Protein AF-A0A8C0C0E7-F1 (afdb_monomer_lite)

pLDDT: mean 81.56, std 6.63, range [51.75, 92.12]

Radius of gyration: 29.11 Å; chains: 1; bounding box: 61×16×89 Å

Organism: NCBI:txid224669

Sequence (116 aa):
LGDTGKELGYTGRELDYTGRELDYTGR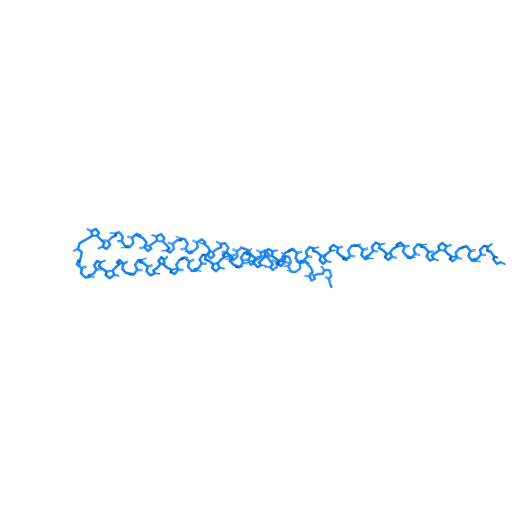KLDYTGRELGYTGRELELGDTGRELGDTGRELGDTGRELGDTGRELGDTGRELGDTGRERGGNRVILGRNWVILGGNWVILGENWERSG

Structure (mmCIF, N/CA/C/O backbone):
data_AF-A0A8C0C0E7-F1
#
_entry.id   AF-A0A8C0C0E7-F1
#
loop_
_atom_site.group_PDB
_atom_site.id
_atom_site.type_symbol
_atom_site.label_atom_id
_atom_site.label_alt_id
_atom_site.label_comp_id
_atom_site.label_asym_id
_atom_site.label_entity_id
_atom_site.label_seq_id
_atom_site.pdbx_PDB_ins_code
_atom_site.Cartn_x
_atom_site.Cartn_y
_atom_site.Cartn_z
_atom_site.occupancy
_atom_site.B_iso_or_equiv
_atom_site.auth_seq_id
_atom_site.auth_comp_id
_atom_site.auth_asym_id
_atom_site.auth_atom_id
_atom_site.pdbx_PDB_model_num
ATOM 1 N N . LEU A 1 1 ? 17.653 8.340 -18.092 1.00 51.75 1 LEU A N 1
ATOM 2 C CA . LEU A 1 1 ? 16.558 7.374 -18.384 1.00 51.75 1 LEU A CA 1
ATOM 3 C C . LEU A 1 1 ? 16.808 5.969 -17.820 1.00 51.75 1 LEU A C 1
ATOM 5 O O . LEU A 1 1 ? 15.850 5.351 -17.381 1.00 51.75 1 LEU A O 1
ATOM 9 N N . GLY A 1 2 ? 18.045 5.439 -17.805 1.00 58.31 2 GLY A N 1
ATOM 10 C CA . GLY A 1 2 ? 18.345 4.176 -17.099 1.00 58.31 2 GLY A CA 1
ATOM 11 C C . GLY A 1 2 ? 18.176 4.276 -15.577 1.00 58.31 2 GLY A C 1
ATOM 12 O O . GLY A 1 2 ? 17.763 3.309 -14.942 1.00 58.31 2 GLY A O 1
ATOM 13 N N . ASP A 1 3 ? 18.423 5.462 -15.027 1.00 67.50 3 ASP A N 1
ATOM 14 C CA . ASP A 1 3 ? 18.216 5.759 -13.608 1.00 67.50 3 ASP A CA 1
ATOM 15 C C . ASP A 1 3 ? 16.728 5.791 -13.265 1.00 67.50 3 ASP A C 1
ATOM 17 O O . ASP A 1 3 ? 16.321 5.168 -12.298 1.00 67.50 3 ASP A O 1
ATOM 21 N N . THR A 1 4 ? 15.900 6.346 -14.154 1.00 69.44 4 THR A N 1
ATOM 22 C CA . THR A 1 4 ? 14.444 6.451 -13.985 1.00 69.44 4 THR A CA 1
ATOM 23 C C . THR A 1 4 ? 13.764 5.088 -13.803 1.00 69.44 4 THR A C 1
ATOM 25 O O . THR A 1 4 ? 12.868 4.952 -12.982 1.00 69.44 4 THR A O 1
ATOM 28 N N . GLY A 1 5 ? 14.184 4.047 -14.534 1.00 73.12 5 GLY A N 1
ATOM 29 C CA . GLY A 1 5 ? 13.615 2.699 -14.369 1.00 73.12 5 GLY A CA 1
ATOM 30 C C . GLY A 1 5 ? 14.022 2.023 -13.054 1.00 73.12 5 GLY A C 1
ATOM 31 O O . GLY A 1 5 ? 13.227 1.302 -12.455 1.00 73.12 5 GLY A O 1
ATOM 32 N N . LYS A 1 6 ? 15.250 2.276 -12.581 1.00 77.62 6 LYS A N 1
ATOM 33 C CA . LYS A 1 6 ? 15.707 1.800 -11.268 1.00 77.62 6 LYS A CA 1
ATOM 34 C C . LYS A 1 6 ? 15.001 2.545 -10.144 1.00 77.62 6 LYS A C 1
ATOM 36 O O . LYS A 1 6 ? 14.551 1.907 -9.204 1.00 77.62 6 LYS A O 1
ATOM 41 N N . GLU A 1 7 ? 14.895 3.860 -10.273 1.00 81.06 7 GLU A N 1
ATOM 42 C CA . GLU A 1 7 ? 14.228 4.767 -9.342 1.00 81.06 7 GLU A CA 1
ATOM 43 C C . GLU A 1 7 ? 12.761 4.372 -9.150 1.00 81.06 7 GLU A C 1
ATOM 45 O O . GLU A 1 7 ? 12.367 4.096 -8.024 1.00 81.06 7 GLU A O 1
ATOM 50 N N . LEU A 1 8 ? 12.010 4.148 -10.236 1.00 80.81 8 LEU A N 1
ATOM 51 C CA . LEU A 1 8 ? 10.638 3.621 -10.171 1.00 80.81 8 LEU A CA 1
ATOM 52 C C . LEU A 1 8 ? 10.552 2.267 -9.447 1.00 80.81 8 LEU A C 1
ATOM 54 O O . LEU A 1 8 ? 9.639 2.040 -8.659 1.00 80.81 8 LEU A O 1
ATOM 58 N N . GLY A 1 9 ? 11.524 1.375 -9.661 1.00 80.88 9 GLY A N 1
ATOM 59 C CA . GLY A 1 9 ? 11.594 0.097 -8.947 1.00 80.88 9 GLY A CA 1
ATOM 60 C C . GLY A 1 9 ? 12.006 0.212 -7.471 1.00 80.88 9 GLY A C 1
ATOM 61 O O . GLY A 1 9 ? 11.735 -0.702 -6.688 1.00 80.88 9 GLY A O 1
ATOM 62 N N . TYR A 1 10 ? 12.683 1.288 -7.063 1.00 83.50 10 TYR A N 1
ATOM 63 C CA . TYR A 1 10 ? 12.932 1.589 -5.650 1.00 83.50 10 TYR A CA 1
ATOM 64 C C . TYR A 1 10 ? 11.676 2.159 -4.999 1.00 83.50 10 TYR A C 1
ATOM 66 O O . TYR A 1 10 ? 11.231 1.600 -4.000 1.00 83.50 10 TYR A O 1
ATOM 74 N N . THR A 1 11 ? 11.056 3.165 -5.619 1.00 82.69 11 THR A N 1
ATOM 75 C CA . THR A 1 11 ? 9.801 3.763 -5.148 1.00 82.69 11 THR A CA 1
ATOM 76 C C . THR A 1 11 ? 8.694 2.720 -5.026 1.00 82.69 11 THR A C 1
ATOM 78 O O . THR A 1 11 ? 8.010 2.669 -4.011 1.00 82.69 11 THR A O 1
ATOM 81 N N . GLY A 1 12 ? 8.563 1.821 -6.007 1.00 83.19 12 GLY A N 1
ATOM 82 C CA . GLY A 1 12 ? 7.579 0.742 -5.946 1.00 83.19 12 GLY A CA 1
ATOM 83 C C . GLY A 1 12 ? 7.785 -0.187 -4.744 1.00 83.19 12 GLY A C 1
ATOM 84 O O . GLY A 1 12 ? 6.838 -0.523 -4.043 1.00 83.19 12 GLY A O 1
ATOM 85 N N . ARG A 1 13 ? 9.040 -0.541 -4.432 1.00 84.38 13 ARG A N 1
ATOM 86 C CA . ARG A 1 13 ? 9.353 -1.362 -3.250 1.00 84.38 13 ARG A CA 1
ATOM 87 C C . ARG A 1 13 ? 9.075 -0.632 -1.940 1.00 84.38 13 ARG A C 1
ATOM 89 O O . ARG A 1 13 ? 8.603 -1.256 -1.000 1.00 84.38 13 ARG A O 1
ATOM 96 N N . GLU A 1 14 ? 9.380 0.656 -1.868 1.00 87.06 14 GLU A N 1
ATOM 97 C CA . GLU A 1 14 ? 9.135 1.478 -0.680 1.00 87.06 14 GLU A CA 1
ATOM 98 C C . GLU A 1 14 ? 7.635 1.627 -0.380 1.00 87.06 14 GLU A C 1
ATOM 100 O O . GLU A 1 14 ? 7.216 1.482 0.772 1.00 87.06 14 GLU A O 1
ATOM 105 N N . LEU A 1 15 ? 6.813 1.806 -1.420 1.00 83.31 15 LEU A N 1
ATOM 106 C CA . LEU A 1 15 ? 5.352 1.807 -1.300 1.00 83.31 15 LEU A CA 1
ATOM 107 C C . LEU A 1 15 ? 4.819 0.442 -0.850 1.00 83.31 15 LEU A C 1
ATOM 109 O O . LEU A 1 15 ? 3.979 0.387 0.044 1.00 83.31 15 LEU A O 1
ATOM 113 N N . ASP A 1 16 ? 5.369 -0.656 -1.375 1.00 80.75 16 ASP A N 1
ATOM 114 C CA . ASP A 1 16 ? 5.061 -2.019 -0.922 1.00 80.75 16 ASP A CA 1
ATOM 115 C C . ASP A 1 16 ? 5.334 -2.222 0.575 1.00 80.75 16 ASP A C 1
ATOM 117 O O . ASP A 1 16 ? 4.536 -2.845 1.279 1.00 80.75 16 ASP A O 1
ATOM 121 N N . TYR A 1 17 ? 6.472 -1.728 1.071 1.00 85.50 17 TYR A N 1
ATOM 122 C CA . TYR A 1 17 ? 6.814 -1.816 2.492 1.00 85.50 17 TYR A CA 1
ATOM 123 C C . TYR A 1 17 ? 5.856 -0.991 3.347 1.00 85.50 17 TYR A C 1
ATOM 125 O O . TYR A 1 17 ? 5.294 -1.521 4.305 1.00 85.50 17 TYR A O 1
ATOM 133 N N . THR A 1 18 ? 5.620 0.261 2.957 1.00 82.81 18 THR A N 1
ATOM 134 C CA . THR A 1 18 ? 4.682 1.161 3.643 1.00 82.81 18 THR A CA 1
ATOM 135 C C . THR A 1 18 ? 3.279 0.557 3.696 1.00 82.81 18 THR A C 1
ATOM 137 O O . THR A 1 18 ? 2.636 0.553 4.744 1.00 82.81 18 THR A O 1
ATOM 140 N N . GLY A 1 19 ? 2.830 -0.034 2.587 1.00 81.00 19 GLY A N 1
ATOM 141 C CA . GLY A 1 19 ? 1.548 -0.720 2.506 1.00 81.00 19 GLY A CA 1
ATOM 142 C C . GLY A 1 19 ? 1.429 -1.870 3.507 1.00 81.00 19 GLY A C 1
ATOM 143 O O . GLY A 1 19 ? 0.448 -1.969 4.241 1.00 81.00 19 GLY A O 1
ATOM 144 N N . ARG A 1 20 ? 2.471 -2.702 3.632 1.00 82.69 20 ARG A N 1
ATOM 145 C CA . ARG A 1 20 ? 2.494 -3.808 4.609 1.00 82.69 20 ARG A CA 1
ATOM 146 C C . ARG A 1 20 ? 2.510 -3.329 6.061 1.00 82.69 20 ARG A C 1
ATOM 148 O O . ARG A 1 20 ? 1.919 -3.991 6.915 1.00 82.69 20 ARG A O 1
ATOM 155 N N . GLU A 1 21 ? 3.182 -2.220 6.358 1.00 86.88 21 GLU A N 1
ATOM 156 C CA . GLU A 1 21 ? 3.176 -1.635 7.705 1.00 86.88 21 GLU A CA 1
ATOM 157 C C . GLU A 1 21 ? 1.798 -1.084 8.088 1.00 86.88 21 GLU A C 1
ATOM 159 O O . GLU A 1 21 ? 1.341 -1.296 9.218 1.00 86.88 21 GLU A O 1
ATOM 164 N N . LEU A 1 22 ? 1.105 -0.437 7.147 1.00 79.75 22 LEU A N 1
ATOM 165 C CA . LEU A 1 22 ? -0.270 0.027 7.341 1.00 79.75 22 LEU A CA 1
ATOM 166 C C . LEU A 1 22 ? -1.230 -1.146 7.554 1.00 79.75 22 LEU A C 1
ATOM 168 O O . LEU A 1 22 ? -1.996 -1.129 8.516 1.00 79.75 22 LEU A O 1
ATOM 172 N N . ASP A 1 23 ? -1.104 -2.213 6.762 1.00 79.31 23 ASP A N 1
ATOM 173 C CA . ASP A 1 23 ? -1.841 -3.470 6.948 1.00 79.31 23 ASP A CA 1
ATOM 174 C C . ASP A 1 23 ? -1.656 -4.062 8.345 1.00 79.31 23 ASP A C 1
ATOM 176 O O . ASP A 1 23 ? -2.616 -4.473 9.004 1.00 79.31 23 ASP A O 1
ATOM 180 N N . TYR A 1 24 ? -0.409 -4.124 8.809 1.00 85.12 24 TYR A N 1
ATOM 181 C CA . TYR A 1 24 ? -0.091 -4.645 10.132 1.00 85.12 24 TYR A CA 1
ATOM 182 C C . TYR A 1 24 ? -0.699 -3.778 11.241 1.00 85.12 24 TYR A C 1
ATOM 184 O O . TYR A 1 24 ? -1.298 -4.298 12.187 1.00 85.12 24 TYR A O 1
ATOM 192 N N . THR A 1 25 ? -0.584 -2.458 11.105 1.00 82.88 25 THR A N 1
ATOM 193 C CA . THR A 1 25 ? -1.148 -1.489 12.052 1.00 82.88 25 THR A CA 1
ATOM 194 C C . THR A 1 25 ? -2.669 -1.595 12.100 1.00 82.88 25 THR A C 1
ATOM 196 O O . THR A 1 25 ? -3.247 -1.659 13.187 1.00 82.88 25 THR A O 1
ATOM 199 N N . GLY A 1 26 ? -3.305 -1.717 10.935 1.00 81.44 26 GLY A N 1
ATOM 200 C CA . GLY A 1 26 ? -4.739 -1.921 10.801 1.00 81.44 26 GLY A CA 1
ATOM 201 C C . GLY A 1 26 ? -5.222 -3.175 11.531 1.00 81.44 26 GLY A C 1
ATOM 202 O O . GLY A 1 26 ? -6.100 -3.105 12.388 1.00 81.44 26 GLY A O 1
ATOM 203 N N . ARG A 1 27 ? -4.556 -4.318 11.316 1.00 83.12 27 ARG A N 1
ATOM 204 C CA . ARG A 1 27 ? -4.874 -5.575 12.026 1.00 83.12 27 ARG A CA 1
ATOM 205 C C . ARG A 1 27 ? -4.718 -5.465 13.543 1.00 83.12 27 ARG A C 1
ATOM 207 O O . ARG A 1 27 ? -5.469 -6.099 14.285 1.00 83.12 27 ARG A O 1
ATOM 214 N N . LYS A 1 28 ? -3.742 -4.688 14.018 1.00 89.25 28 LYS A N 1
ATOM 215 C CA . LYS A 1 28 ? -3.532 -4.463 15.454 1.00 89.25 28 LYS A CA 1
ATOM 216 C C . LYS A 1 28 ? -4.657 -3.622 16.064 1.00 89.25 28 LYS A C 1
ATOM 218 O O . LYS A 1 28 ? -5.112 -3.935 17.166 1.00 89.25 28 LYS A O 1
ATOM 223 N N . LEU A 1 29 ? -5.117 -2.589 15.358 1.00 80.62 29 LEU A N 1
ATOM 224 C CA . LEU A 1 29 ? -6.267 -1.780 15.772 1.00 80.62 29 LEU A CA 1
ATOM 225 C C . LEU A 1 29 ? -7.550 -2.614 15.799 1.00 80.62 29 LEU A C 1
ATOM 227 O O . LEU A 1 29 ? -8.251 -2.595 16.806 1.00 80.62 29 LEU A O 1
ATOM 231 N N . ASP A 1 30 ? -7.773 -3.447 14.781 1.00 79.75 30 ASP A N 1
ATOM 232 C CA . ASP A 1 30 ? -8.862 -4.430 14.739 1.00 79.75 30 ASP A CA 1
ATOM 233 C C . ASP A 1 30 ? -8.895 -5.336 15.965 1.00 79.75 30 ASP A C 1
ATOM 235 O O . ASP A 1 30 ? -9.944 -5.545 16.580 1.00 79.75 30 ASP A O 1
ATOM 239 N N . TYR A 1 31 ? -7.740 -5.893 16.321 1.00 85.56 31 TYR A N 1
ATOM 240 C CA . TYR A 1 31 ? -7.625 -6.773 17.473 1.00 85.56 31 TYR A CA 1
ATOM 241 C C . TYR A 1 31 ? -7.927 -6.024 18.780 1.00 85.56 31 TYR A C 1
ATOM 243 O O . TYR A 1 31 ? -8.734 -6.487 19.584 1.00 85.56 31 TYR A O 1
ATOM 251 N N . THR A 1 32 ? -7.352 -4.830 18.944 1.00 85.06 32 THR A N 1
ATOM 252 C CA . THR A 1 32 ? -7.570 -3.973 20.122 1.00 85.06 32 THR A CA 1
ATOM 253 C C . THR A 1 32 ? -9.042 -3.574 20.258 1.00 85.06 32 THR A C 1
ATOM 255 O O . THR A 1 32 ? -9.610 -3.630 21.347 1.00 85.06 32 THR A O 1
ATOM 258 N N . GLY A 1 33 ? -9.687 -3.224 19.145 1.00 82.44 33 GLY A N 1
ATOM 259 C CA . GLY A 1 33 ? -11.104 -2.885 19.107 1.00 82.44 33 GLY A CA 1
ATOM 260 C C . GLY A 1 33 ? -12.000 -4.059 19.509 1.00 82.44 33 GLY A C 1
ATOM 261 O O . GLY A 1 33 ? -12.935 -3.899 20.297 1.00 82.44 33 GLY A O 1
ATOM 262 N N . ARG A 1 34 ? -11.676 -5.277 19.052 1.00 82.81 34 ARG A N 1
ATOM 263 C CA . ARG A 1 34 ? -12.388 -6.493 19.480 1.00 82.81 34 ARG A CA 1
ATOM 264 C C . ARG A 1 34 ? -12.214 -6.773 20.967 1.00 82.81 34 ARG A C 1
ATOM 266 O O . ARG A 1 34 ? -13.209 -7.100 21.608 1.00 82.81 34 ARG A O 1
ATOM 273 N N . GLU A 1 35 ? -11.003 -6.638 21.509 1.00 86.00 35 GLU A N 1
ATOM 274 C CA . GLU A 1 35 ? -10.763 -6.803 22.949 1.00 86.00 35 GLU A CA 1
ATOM 275 C C . GLU A 1 35 ? -11.586 -5.809 23.765 1.00 86.00 35 GLU A C 1
ATOM 277 O O . GLU A 1 35 ? -12.347 -6.239 24.625 1.00 86.00 35 GLU A O 1
ATOM 282 N N . LEU A 1 36 ? -11.550 -4.515 23.429 1.00 82.56 36 LEU A N 1
ATOM 283 C CA . LEU A 1 36 ? -12.381 -3.499 24.088 1.00 82.56 36 LEU A CA 1
ATOM 284 C C . LEU A 1 36 ? -13.875 -3.842 24.035 1.00 82.56 36 LEU A C 1
ATOM 286 O O . LEU A 1 36 ? -14.584 -3.706 25.034 1.00 82.56 36 LEU A O 1
ATOM 290 N N . GLY A 1 37 ? -14.348 -4.355 22.897 1.00 79.19 37 GLY A N 1
ATOM 291 C CA . GLY A 1 37 ? -15.728 -4.805 22.747 1.00 79.19 37 GLY A CA 1
ATOM 292 C C . GLY A 1 37 ? -16.082 -6.065 23.540 1.00 79.19 37 GLY A C 1
ATOM 293 O O . GLY A 1 37 ? -17.257 -6.269 23.856 1.00 79.19 37 GLY A O 1
ATOM 294 N N . TYR A 1 38 ? -15.120 -6.928 23.870 1.00 81.88 38 TYR A N 1
ATOM 295 C CA . TYR A 1 38 ? -15.336 -8.027 24.814 1.00 81.88 38 TYR A CA 1
ATOM 296 C C . TYR A 1 38 ? -15.373 -7.511 26.249 1.00 81.88 38 TYR A C 1
ATOM 298 O O . TYR A 1 38 ? -16.341 -7.796 26.949 1.00 81.88 38 TYR A O 1
ATOM 306 N N . THR A 1 39 ? -14.413 -6.674 26.646 1.00 80.62 39 THR A N 1
ATOM 307 C CA . THR A 1 39 ? -14.338 -6.109 28.001 1.00 80.62 39 THR A CA 1
ATOM 308 C C . THR A 1 39 ? -15.584 -5.292 28.347 1.00 80.62 39 THR A C 1
ATOM 310 O O . THR A 1 39 ? -16.137 -5.429 29.437 1.00 80.62 39 THR A O 1
ATOM 313 N N . GLY A 1 40 ? -16.083 -4.486 27.403 1.00 76.56 40 GLY A N 1
ATOM 314 C CA . GLY A 1 40 ? -17.318 -3.716 27.583 1.00 76.56 40 GLY A CA 1
ATOM 315 C C . GLY A 1 40 ? -18.562 -4.592 27.776 1.00 76.56 40 GLY A C 1
ATOM 316 O O . GLY A 1 40 ? -19.467 -4.213 28.517 1.00 76.56 40 GLY A O 1
ATOM 317 N N . ARG A 1 41 ? -18.597 -5.781 27.155 1.00 73.50 41 ARG A N 1
ATOM 318 C CA . ARG A 1 41 ? -19.689 -6.757 27.317 1.00 73.50 41 ARG A CA 1
ATOM 319 C C . ARG A 1 41 ? -19.569 -7.565 28.609 1.00 73.50 41 ARG A C 1
ATOM 321 O O . ARG A 1 41 ? -20.584 -7.799 29.252 1.00 73.50 41 ARG A O 1
ATOM 328 N N . GLU A 1 42 ? -18.360 -7.982 28.975 1.00 74.94 42 GLU A N 1
ATOM 329 C CA . GLU A 1 42 ? -18.092 -8.816 30.154 1.00 74.94 42 GLU A CA 1
ATOM 330 C C . GLU A 1 42 ? -18.351 -8.078 31.471 1.00 74.94 42 GLU A C 1
ATOM 332 O O . GLU A 1 42 ? -18.867 -8.668 32.414 1.00 74.94 42 GLU A O 1
ATOM 337 N N . LEU A 1 43 ? -18.045 -6.780 31.538 1.00 74.19 43 LEU A N 1
ATOM 338 C CA . LEU A 1 43 ? -18.207 -6.002 32.769 1.00 74.19 43 LEU A CA 1
ATOM 339 C C . LEU A 1 43 ? -19.665 -5.596 33.077 1.00 74.19 43 LEU A C 1
ATOM 341 O O . LEU A 1 43 ? -19.883 -4.903 34.067 1.00 74.19 43 LEU A O 1
ATOM 345 N N . GLU A 1 44 ? -20.650 -5.977 32.247 1.00 63.25 44 GLU A N 1
ATOM 346 C CA . GLU A 1 44 ? -22.082 -5.630 32.392 1.00 63.25 44 GLU A CA 1
ATOM 347 C C . GLU A 1 44 ? -22.337 -4.147 32.758 1.00 63.25 44 GLU A C 1
ATOM 349 O O . GLU A 1 44 ? -23.304 -3.809 33.438 1.00 63.25 44 GLU A O 1
ATOM 354 N N . LEU A 1 45 ? -21.490 -3.222 32.286 1.00 63.59 45 LEU A N 1
ATOM 355 C CA . LEU A 1 45 ? -21.504 -1.807 32.696 1.00 63.59 45 LEU A CA 1
ATOM 356 C C . LEU A 1 45 ? -22.695 -0.996 32.143 1.00 63.59 45 LEU A C 1
ATOM 358 O O . LEU A 1 45 ? -22.641 0.232 32.102 1.00 63.59 45 LEU A O 1
ATOM 362 N N . GLY A 1 46 ? -23.757 -1.652 31.669 1.00 71.88 46 GLY A N 1
ATOM 363 C CA . GLY A 1 46 ? -24.914 -0.994 31.068 1.00 71.88 46 GLY A CA 1
ATOM 364 C C . GLY A 1 46 ? -24.510 -0.084 29.903 1.00 71.88 46 GLY A C 1
ATOM 365 O O . GLY A 1 46 ? -24.022 -0.561 28.877 1.00 71.88 46 GLY A O 1
ATOM 366 N N . ASP A 1 47 ? -24.710 1.225 30.064 1.00 76.88 47 ASP A N 1
ATOM 367 C CA . ASP A 1 47 ? -24.429 2.228 29.032 1.00 76.88 47 ASP A CA 1
ATOM 368 C C . ASP A 1 47 ? -22.924 2.409 28.773 1.00 76.88 47 ASP A C 1
ATOM 370 O O . ASP A 1 47 ? -22.514 2.435 27.615 1.00 76.88 47 ASP A O 1
ATOM 374 N N . THR A 1 48 ? -22.074 2.394 29.807 1.00 75.00 48 THR A N 1
ATOM 375 C CA . THR A 1 48 ? -20.609 2.489 29.637 1.00 75.00 48 THR A CA 1
ATOM 376 C C . THR A 1 48 ? -20.039 1.263 28.916 1.00 75.00 48 THR A C 1
ATOM 378 O O . THR A 1 48 ? -19.095 1.365 28.135 1.00 75.00 48 THR A O 1
ATOM 381 N N . GLY A 1 49 ? -20.634 0.086 29.130 1.00 74.50 49 GLY A N 1
ATOM 382 C CA . GLY A 1 49 ? -20.263 -1.134 28.408 1.00 74.50 49 GLY A CA 1
ATOM 383 C C . GLY A 1 49 ? -20.625 -1.060 26.923 1.00 74.50 49 GLY A C 1
ATOM 384 O O . GLY A 1 49 ? -19.855 -1.511 26.071 1.00 74.50 49 GLY A O 1
ATOM 385 N N . ARG A 1 50 ? -21.769 -0.434 26.606 1.00 76.69 50 ARG A N 1
ATOM 386 C CA . ARG A 1 50 ? -22.182 -0.134 25.228 1.00 76.69 50 ARG A CA 1
ATOM 387 C C . ARG A 1 50 ? -21.229 0.854 24.558 1.00 76.69 50 ARG A C 1
ATOM 389 O O . ARG A 1 50 ? -20.744 0.540 23.478 1.00 76.69 50 ARG A O 1
ATOM 396 N N . GLU A 1 51 ? -20.880 1.952 25.227 1.00 81.50 51 GLU A N 1
ATOM 397 C CA . GLU A 1 51 ? -19.933 2.954 24.711 1.00 81.50 51 GLU A CA 1
ATOM 398 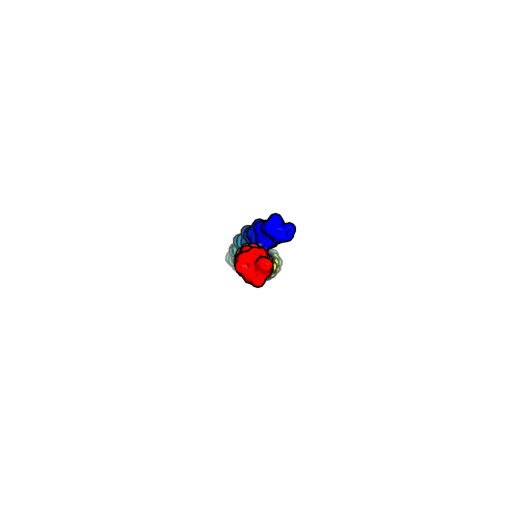C C . GLU A 1 51 ? -18.546 2.356 24.417 1.00 81.50 51 GLU A C 1
ATOM 400 O O . GLU A 1 51 ? -17.967 2.609 23.359 1.00 81.50 51 GLU A O 1
ATOM 405 N N . LEU A 1 52 ? -18.024 1.499 25.302 1.00 77.19 52 LEU A N 1
ATOM 406 C CA . LEU A 1 52 ? -16.768 0.775 25.061 1.00 77.19 52 LEU A CA 1
ATOM 407 C C . LEU A 1 52 ? -16.880 -0.201 23.883 1.00 77.19 52 LEU A C 1
ATOM 409 O O . LEU A 1 52 ? -15.947 -0.333 23.090 1.00 77.19 52 LEU A O 1
ATOM 413 N N . GLY A 1 53 ? -18.024 -0.875 23.751 1.00 78.31 53 GLY A N 1
ATOM 414 C CA . GLY A 1 53 ? -18.307 -1.772 22.634 1.00 78.31 53 GLY A CA 1
ATOM 415 C C . GLY A 1 53 ? -18.458 -1.063 21.289 1.00 78.31 53 GLY A C 1
ATOM 416 O O . GLY A 1 53 ? -18.071 -1.629 20.265 1.00 78.31 53 GLY A O 1
ATOM 417 N N . ASP A 1 54 ? -19.010 0.148 21.284 1.00 84.12 54 ASP A N 1
ATOM 418 C CA . ASP A 1 54 ? -19.095 1.009 20.104 1.00 84.12 54 ASP A CA 1
ATOM 419 C C . ASP A 1 54 ? -17.704 1.543 19.735 1.00 84.12 54 ASP A C 1
ATOM 421 O O . ASP A 1 54 ? -17.269 1.350 18.602 1.00 84.12 54 ASP A O 1
ATOM 425 N N . THR A 1 55 ? -16.937 2.042 20.712 1.00 84.19 55 THR A N 1
ATOM 426 C CA . THR A 1 55 ? -15.535 2.468 20.519 1.00 84.19 55 THR A CA 1
ATOM 427 C C . THR A 1 55 ? -14.670 1.335 19.958 1.00 84.19 55 THR A C 1
ATOM 429 O O . THR A 1 55 ? -13.859 1.529 19.053 1.00 84.19 55 THR A O 1
ATOM 432 N N . GLY A 1 56 ? -14.848 0.116 20.473 1.00 81.69 56 GLY A N 1
ATOM 433 C CA . GLY A 1 56 ? -14.142 -1.061 19.982 1.00 81.69 56 GLY A CA 1
ATOM 434 C C . GLY A 1 56 ? -14.501 -1.419 18.535 1.00 81.69 56 GLY A C 1
ATOM 435 O O . GLY A 1 56 ? -13.630 -1.825 17.763 1.00 81.69 56 GLY A O 1
ATOM 436 N N . ARG A 1 57 ? -15.767 -1.239 18.138 1.00 80.94 57 ARG A N 1
ATOM 437 C CA . ARG A 1 57 ? -16.204 -1.420 16.746 1.00 80.94 57 ARG A CA 1
ATOM 438 C C . ARG A 1 57 ? -15.596 -0.365 15.829 1.00 80.94 57 ARG A C 1
ATOM 440 O O . ARG A 1 57 ? -15.010 -0.754 14.827 1.00 80.94 57 ARG A O 1
ATOM 447 N N . GLU A 1 58 ? -15.641 0.907 16.214 1.00 85.94 58 GLU A N 1
ATOM 448 C CA . GLU A 1 58 ? -15.052 2.009 15.442 1.00 85.94 58 GLU A CA 1
ATOM 449 C C . GLU A 1 58 ? -13.548 1.809 15.217 1.00 85.94 58 GLU A C 1
ATOM 451 O O . GLU A 1 58 ? -13.072 1.896 14.085 1.00 85.94 58 GLU A O 1
ATOM 456 N N . LEU A 1 59 ? -12.801 1.433 16.263 1.00 79.44 59 LEU A 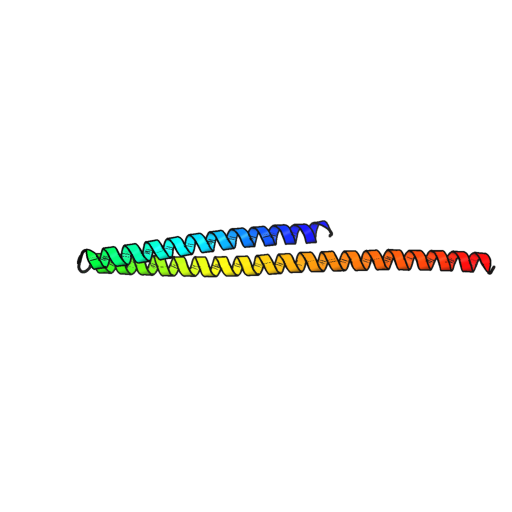N 1
ATOM 457 C CA . LEU A 1 59 ? -11.374 1.112 16.142 1.00 79.44 59 LEU A CA 1
ATOM 458 C C . LEU A 1 59 ? -11.116 -0.047 15.173 1.00 79.44 59 LEU A C 1
ATOM 460 O O . LEU A 1 59 ? -10.136 -0.019 14.429 1.00 79.44 59 LEU A O 1
ATOM 464 N N . GLY A 1 60 ? -11.990 -1.056 15.17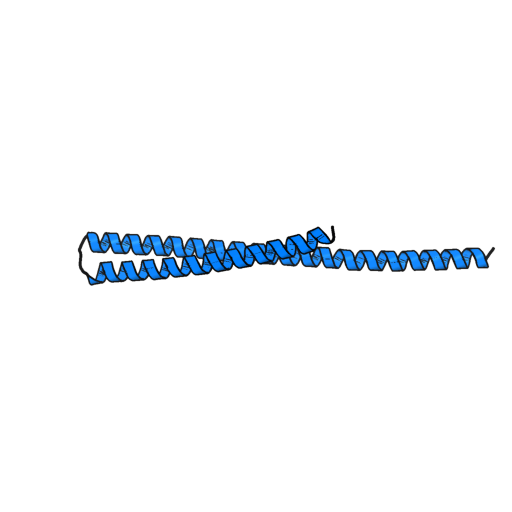0 1.00 79.06 60 GLY A N 1
ATOM 465 C CA . GLY A 1 60 ? -11.903 -2.172 14.234 1.00 79.06 60 GLY A CA 1
ATOM 466 C C . GLY A 1 60 ? -12.492 -1.908 12.850 1.00 79.06 60 GLY A C 1
ATOM 467 O O . GLY A 1 60 ? -12.342 -2.747 11.967 1.00 79.06 60 GLY A O 1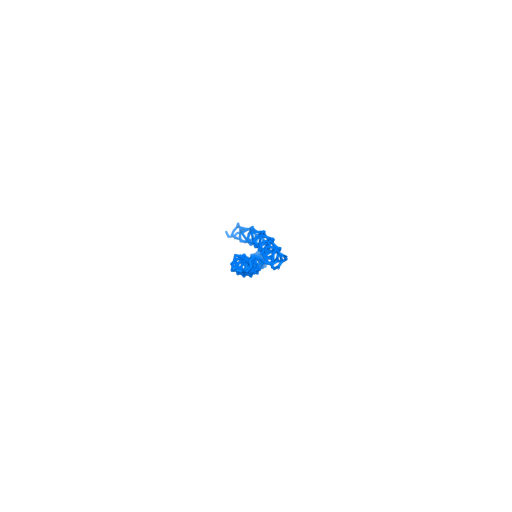
ATOM 468 N N . ASP A 1 61 ? -13.197 -0.804 12.631 1.00 85.00 61 ASP A N 1
ATOM 469 C CA . ASP A 1 61 ? -13.532 -0.320 11.291 1.00 85.00 61 ASP A CA 1
ATOM 470 C C . ASP A 1 61 ? -12.346 0.487 10.739 1.00 85.00 61 ASP A C 1
ATOM 472 O O . ASP A 1 61 ? -11.870 0.201 9.643 1.00 85.00 61 ASP A O 1
ATOM 476 N N . THR A 1 62 ? -11.763 1.381 11.550 1.00 82.94 62 THR A N 1
ATOM 477 C CA . THR A 1 62 ? -10.538 2.126 11.199 1.00 82.94 62 THR A CA 1
ATOM 478 C C . THR A 1 62 ? -9.364 1.192 10.896 1.00 82.94 62 THR A C 1
ATOM 480 O O . THR A 1 62 ? -8.591 1.426 9.966 1.00 82.94 62 THR A O 1
ATOM 483 N N . GLY A 1 63 ? -9.214 0.112 11.669 1.00 79.75 63 GLY A N 1
ATOM 484 C CA . GLY A 1 63 ? -8.179 -0.888 11.433 1.00 79.75 63 GLY A CA 1
ATOM 485 C C . GLY A 1 63 ? -8.324 -1.585 10.075 1.00 79.75 63 GLY A C 1
ATOM 486 O O . GLY A 1 63 ? -7.338 -1.736 9.348 1.00 79.75 63 GLY A O 1
ATOM 487 N N . ARG A 1 64 ? -9.553 -1.938 9.682 1.00 81.69 64 ARG A N 1
ATOM 488 C CA . ARG A 1 64 ? -9.855 -2.485 8.352 1.00 81.69 64 ARG A CA 1
ATOM 489 C C . ARG A 1 64 ? -9.551 -1.498 7.235 1.00 81.69 64 ARG A C 1
ATOM 491 O O . ARG A 1 64 ? -8.843 -1.879 6.310 1.00 81.69 64 ARG A O 1
ATOM 498 N N . GLU A 1 65 ? -9.990 -0.248 7.353 1.00 86.19 65 GLU A N 1
ATOM 499 C CA . GLU A 1 65 ? -9.734 0.794 6.345 1.00 86.19 65 GLU A CA 1
ATOM 500 C C . GLU A 1 65 ? -8.233 1.043 6.130 1.00 86.19 65 GLU A C 1
ATOM 502 O O . GLU A 1 65 ? -7.760 1.130 4.992 1.00 86.19 65 GLU A O 1
ATOM 507 N N . LEU A 1 66 ? -7.449 1.081 7.213 1.00 77.38 66 LEU A N 1
ATOM 508 C CA . LEU A 1 66 ? -5.989 1.177 7.129 1.00 77.38 66 LEU A CA 1
ATOM 509 C C . LEU A 1 66 ? -5.373 -0.032 6.419 1.00 77.38 66 LEU A C 1
ATOM 511 O O . LEU A 1 66 ? -4.438 0.130 5.637 1.00 77.38 66 LEU A O 1
ATOM 515 N N . GLY A 1 67 ? -5.901 -1.233 6.663 1.00 77.69 67 GLY A N 1
ATOM 516 C CA . GLY A 1 67 ? -5.454 -2.449 5.986 1.00 77.69 67 GLY A CA 1
ATOM 517 C C . GLY A 1 67 ? -6.013 -2.660 4.578 1.00 77.69 67 GLY A C 1
ATOM 518 O O . GLY A 1 67 ? -5.559 -3.558 3.874 1.00 77.69 67 GLY A O 1
ATOM 519 N N . ASP A 1 68 ? -7.013 -1.903 4.143 1.00 84.75 68 ASP A N 1
ATOM 520 C CA . ASP A 1 68 ? -7.387 -1.815 2.729 1.00 84.75 68 ASP A CA 1
ATOM 521 C C . ASP A 1 68 ? -6.448 -0.830 2.016 1.00 84.75 68 ASP A C 1
ATOM 523 O O . ASP A 1 68 ? -5.854 -1.172 0.994 1.00 84.75 68 ASP A O 1
ATOM 527 N N . THR A 1 69 ? -6.195 0.329 2.633 1.00 84.81 69 THR A N 1
ATOM 528 C CA . THR A 1 69 ? -5.245 1.341 2.132 1.00 84.81 69 THR A CA 1
ATOM 529 C C . THR A 1 69 ? -3.832 0.770 1.977 1.00 84.81 69 THR A C 1
ATOM 531 O O . THR A 1 69 ? -3.144 1.027 0.988 1.00 84.81 69 THR A O 1
ATOM 534 N N . GLY A 1 70 ? -3.387 -0.030 2.950 1.00 81.94 70 GLY A N 1
ATOM 535 C CA . GLY A 1 70 ? -2.088 -0.693 2.909 1.00 81.94 70 GLY A CA 1
ATOM 536 C C . GLY A 1 70 ? -1.952 -1.657 1.726 1.00 81.94 70 GLY A C 1
ATOM 537 O O . GLY A 1 70 ? -0.942 -1.636 1.013 1.00 81.94 70 GLY A O 1
ATOM 538 N N . ARG A 1 71 ? -2.995 -2.447 1.449 1.00 82.06 71 ARG A N 1
ATOM 539 C CA . ARG A 1 71 ? -3.064 -3.321 0.270 1.00 82.06 71 ARG A CA 1
ATOM 540 C C . ARG A 1 71 ? -3.024 -2.543 -1.040 1.00 82.06 71 ARG A C 1
ATOM 542 O O . ARG A 1 71 ? -2.209 -2.890 -1.890 1.00 82.06 71 ARG A O 1
ATOM 549 N N . GLU A 1 72 ? -3.814 -1.481 -1.177 1.00 88.62 72 GLU A N 1
ATOM 550 C CA . GLU A 1 72 ? -3.832 -0.644 -2.388 1.00 88.62 72 GLU A CA 1
ATOM 551 C C . GLU A 1 72 ? -2.465 -0.003 -2.676 1.00 88.62 72 GLU A C 1
ATOM 553 O O . GLU A 1 72 ? -1.992 0.006 -3.819 1.00 88.62 72 GLU A O 1
ATOM 558 N N . LEU A 1 73 ? -1.775 0.475 -1.635 1.00 81.88 73 LEU A N 1
ATOM 559 C CA . LEU A 1 73 ? -0.408 0.988 -1.761 1.00 81.88 73 LEU A CA 1
ATOM 560 C C . LEU A 1 73 ? 0.574 -0.099 -2.214 1.00 81.88 73 LEU A C 1
ATOM 562 O O . LEU A 1 73 ? 1.436 0.167 -3.053 1.00 81.88 73 LEU A O 1
ATOM 566 N N . GLY A 1 74 ? 0.429 -1.326 -1.708 1.00 79.75 74 GLY A N 1
ATOM 567 C CA . GLY A 1 74 ? 1.238 -2.469 -2.134 1.00 79.75 74 GLY A CA 1
ATOM 568 C C . GLY A 1 74 ? 0.872 -3.048 -3.507 1.00 79.75 74 GLY A C 1
ATOM 569 O O . GLY A 1 74 ? 1.676 -3.752 -4.114 1.00 79.75 74 GLY A O 1
ATOM 570 N N . ASP A 1 75 ? -0.327 -2.802 -4.026 1.00 85.88 75 ASP A N 1
ATOM 571 C CA . ASP A 1 75 ? -0.651 -3.080 -5.430 1.00 85.88 75 ASP A CA 1
ATOM 572 C C . ASP A 1 75 ? 0.004 -2.026 -6.337 1.00 85.88 75 ASP A C 1
ATOM 574 O O . ASP A 1 75 ? 0.720 -2.372 -7.280 1.00 85.88 75 ASP A O 1
ATOM 578 N N . THR A 1 76 ? -0.120 -0.747 -5.972 1.00 87.19 76 THR A N 1
ATOM 579 C CA . THR A 1 76 ? 0.509 0.380 -6.684 1.00 87.19 76 THR A CA 1
ATOM 580 C C . THR A 1 76 ? 2.034 0.234 -6.746 1.00 87.19 76 THR A C 1
ATOM 582 O O . THR A 1 76 ? 2.659 0.463 -7.786 1.00 87.19 76 THR A O 1
ATOM 585 N N . GLY A 1 77 ? 2.654 -0.175 -5.636 1.00 84.19 77 GLY A N 1
ATOM 586 C CA . GLY A 1 77 ? 4.092 -0.414 -5.557 1.00 84.19 77 GLY A CA 1
ATOM 587 C C . GLY A 1 77 ? 4.571 -1.491 -6.536 1.00 84.19 77 GLY A C 1
ATOM 588 O O . GLY A 1 77 ? 5.566 -1.298 -7.250 1.00 84.19 77 GLY A O 1
ATOM 589 N N . ARG A 1 78 ? 3.822 -2.593 -6.648 1.00 82.44 78 ARG A N 1
ATOM 590 C CA . ARG A 1 78 ? 4.080 -3.664 -7.622 1.00 82.44 78 ARG A CA 1
ATOM 591 C C . ARG A 1 78 ? 3.934 -3.199 -9.068 1.00 82.44 78 ARG A C 1
ATOM 593 O O . ARG A 1 78 ? 4.845 -3.453 -9.858 1.00 82.44 78 ARG A O 1
ATOM 600 N N . GLU A 1 79 ? 2.869 -2.475 -9.404 1.00 87.38 79 GLU A N 1
ATOM 601 C CA . GLU A 1 79 ? 2.650 -1.948 -10.761 1.00 87.38 79 GLU A CA 1
ATOM 602 C C . GLU A 1 79 ? 3.772 -0.999 -11.212 1.00 87.38 79 GLU A C 1
ATOM 604 O O . GLU A 1 79 ? 4.275 -1.086 -12.341 1.00 87.38 79 GLU A O 1
ATOM 609 N N . LEU A 1 80 ? 4.232 -0.122 -10.313 1.00 82.75 80 LEU A N 1
ATOM 610 C CA . LEU A 1 80 ? 5.382 0.749 -10.568 1.00 82.75 80 LEU A CA 1
ATOM 611 C C . LEU A 1 80 ? 6.668 -0.057 -10.779 1.00 82.75 80 LEU A C 1
ATOM 613 O O . LEU A 1 80 ? 7.462 0.253 -11.675 1.00 82.75 80 LEU A O 1
ATOM 617 N N . GLY A 1 81 ? 6.862 -1.116 -9.990 1.00 80.94 81 GLY A N 1
ATOM 618 C CA . GLY A 1 81 ? 7.976 -2.046 -10.147 1.00 80.94 81 GLY A CA 1
ATOM 619 C C . GLY A 1 81 ? 7.990 -2.731 -11.516 1.00 80.94 81 GLY A C 1
ATOM 620 O O . GLY A 1 81 ? 9.040 -2.788 -12.166 1.00 80.94 81 GLY A O 1
ATOM 621 N N . ASP A 1 82 ? 6.838 -3.205 -11.982 1.00 84.94 82 ASP A N 1
ATOM 622 C CA . ASP A 1 82 ? 6.705 -3.865 -13.283 1.00 84.94 82 ASP A CA 1
ATOM 623 C C . ASP A 1 82 ? 6.892 -2.886 -14.448 1.00 84.94 82 ASP A C 1
ATOM 625 O O . ASP A 1 82 ? 7.658 -3.172 -15.373 1.00 84.94 82 ASP A O 1
ATOM 629 N N . THR A 1 83 ? 6.342 -1.673 -14.342 1.00 84.88 83 THR A N 1
ATOM 630 C CA . THR A 1 83 ? 6.584 -0.582 -15.304 1.00 84.88 83 THR A CA 1
ATOM 631 C C . THR A 1 83 ? 8.077 -0.246 -15.413 1.00 84.88 83 THR A C 1
ATOM 633 O O . THR A 1 83 ? 8.620 -0.048 -16.508 1.00 84.88 83 THR A O 1
ATOM 636 N N . GLY A 1 84 ? 8.778 -0.204 -14.274 1.00 82.25 84 GLY A N 1
ATOM 637 C CA . GLY A 1 84 ? 10.224 0.005 -14.226 1.00 82.25 84 GLY A CA 1
ATOM 638 C C . GLY A 1 84 ? 11.001 -1.095 -14.959 1.00 82.25 84 GLY A C 1
ATOM 639 O O . GLY A 1 84 ? 11.923 -0.798 -15.731 1.00 82.25 84 GLY A O 1
ATOM 640 N N . ARG A 1 85 ? 10.607 -2.363 -14.775 1.00 81.62 85 ARG A N 1
ATOM 641 C CA . ARG A 1 85 ? 11.215 -3.517 -15.463 1.00 81.62 85 ARG A CA 1
ATOM 642 C C . ARG A 1 85 ? 10.971 -3.486 -16.967 1.00 81.62 85 ARG A C 1
ATOM 644 O O . ARG A 1 85 ? 11.922 -3.686 -17.723 1.00 81.62 85 ARG A O 1
ATOM 651 N N . GLU A 1 86 ? 9.748 -3.199 -17.404 1.00 84.38 86 GLU A N 1
ATOM 652 C CA . GLU A 1 86 ? 9.389 -3.146 -18.825 1.00 84.38 86 GLU A CA 1
ATOM 653 C C . GLU A 1 86 ? 10.200 -2.075 -19.566 1.00 84.38 86 GLU A C 1
ATOM 655 O O . GLU A 1 86 ? 10.852 -2.354 -20.579 1.00 84.38 86 GLU A O 1
ATOM 660 N N . ARG A 1 87 ? 10.264 -0.855 -19.014 1.00 81.06 87 ARG A N 1
ATOM 661 C CA . ARG A 1 87 ? 11.091 0.224 -19.580 1.00 81.06 87 ARG A CA 1
ATOM 662 C C . ARG A 1 87 ? 12.573 -0.141 -19.617 1.00 81.06 87 ARG A C 1
ATOM 664 O O . ARG A 1 87 ? 13.263 0.169 -20.592 1.00 81.06 87 ARG A O 1
ATOM 671 N N . GLY A 1 88 ? 13.065 -0.823 -18.583 1.00 80.38 88 GLY A N 1
ATOM 672 C CA . GLY A 1 88 ? 14.420 -1.369 -18.553 1.00 80.38 88 GLY A CA 1
ATOM 673 C C . GLY A 1 88 ? 14.678 -2.374 -19.681 1.00 80.38 88 GLY A C 1
ATOM 674 O O . GLY A 1 88 ? 15.703 -2.276 -20.361 1.00 80.38 88 GLY A O 1
ATOM 675 N N . GLY A 1 89 ? 13.740 -3.294 -19.915 1.00 80.69 89 GLY A N 1
ATOM 676 C CA . GLY A 1 89 ? 13.797 -4.297 -20.980 1.00 80.69 89 GLY A CA 1
ATOM 677 C C . GLY A 1 89 ? 13.778 -3.686 -22.383 1.00 80.69 89 GLY A C 1
ATOM 678 O O . GLY A 1 89 ? 14.660 -3.984 -23.192 1.00 80.69 89 GLY A O 1
ATOM 679 N N . ASN A 1 90 ? 12.857 -2.753 -22.645 1.00 82.88 90 ASN A N 1
ATOM 680 C CA . ASN A 1 90 ? 12.766 -2.045 -23.928 1.00 82.88 90 ASN A CA 1
ATOM 681 C C . ASN A 1 90 ? 14.070 -1.314 -24.278 1.00 82.88 90 ASN A C 1
ATOM 683 O O . A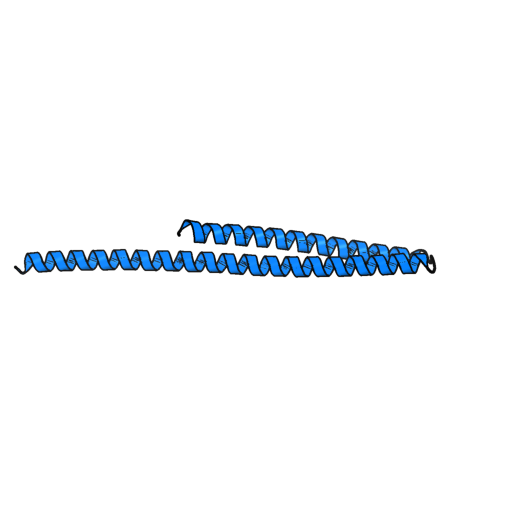SN A 1 90 ? 14.522 -1.355 -25.424 1.00 82.88 90 ASN A O 1
ATOM 687 N N . ARG A 1 91 ? 14.747 -0.720 -23.287 1.00 81.44 91 ARG A N 1
ATOM 688 C CA . ARG A 1 91 ? 16.071 -0.112 -23.490 1.00 81.44 91 ARG A CA 1
ATOM 689 C C . ARG A 1 91 ? 17.116 -1.127 -23.957 1.00 81.44 91 ARG A C 1
ATOM 691 O O . ARG A 1 91 ? 17.898 -0.818 -24.853 1.00 81.44 91 ARG A O 1
ATOM 698 N N . VAL A 1 92 ? 17.163 -2.309 -23.342 1.00 82.31 92 VAL A N 1
ATOM 699 C CA . VAL A 1 92 ? 18.141 -3.353 -23.700 1.00 82.31 92 VAL A CA 1
ATOM 700 C C . VAL A 1 92 ? 17.929 -3.815 -25.141 1.00 82.31 92 VAL A C 1
ATOM 702 O O . VAL A 1 92 ? 18.901 -3.955 -25.882 1.00 82.31 92 VAL A O 1
ATOM 705 N N . ILE A 1 93 ? 16.675 -3.998 -25.557 1.00 85.56 93 ILE A N 1
ATOM 706 C CA . ILE A 1 93 ? 16.321 -4.394 -26.927 1.00 85.56 93 ILE A CA 1
ATOM 707 C C . ILE A 1 93 ? 16.726 -3.312 -27.931 1.00 85.56 93 ILE A C 1
ATOM 709 O O . ILE A 1 93 ? 17.413 -3.612 -28.907 1.00 85.56 93 ILE A O 1
ATOM 713 N N . LEU A 1 94 ? 16.377 -2.048 -27.671 1.00 84.38 94 LEU A N 1
ATOM 714 C CA . LEU A 1 94 ? 16.764 -0.933 -28.538 1.00 84.38 94 LEU A CA 1
ATOM 715 C C . LEU A 1 94 ? 18.287 -0.829 -28.669 1.00 84.38 94 LEU A C 1
ATOM 717 O O . LEU A 1 94 ? 18.793 -0.723 -29.781 1.00 84.38 94 LEU A O 1
ATOM 721 N N . GLY A 1 95 ? 19.026 -0.929 -27.560 1.00 84.81 95 GLY A N 1
ATOM 722 C CA . GLY A 1 95 ? 20.491 -0.918 -27.584 1.00 84.81 95 GLY A CA 1
ATOM 723 C C . GLY A 1 95 ? 21.081 -2.039 -28.445 1.00 84.81 95 GLY A C 1
ATOM 724 O O . GLY A 1 95 ? 21.987 -1.790 -29.236 1.00 84.81 95 GLY A O 1
ATOM 725 N N . ARG A 1 96 ? 20.532 -3.258 -28.356 1.00 89.81 96 ARG A N 1
ATOM 726 C CA . ARG A 1 96 ? 20.941 -4.385 -29.213 1.00 89.81 96 ARG A CA 1
ATOM 727 C C . ARG A 1 96 ? 20.658 -4.115 -30.692 1.00 89.81 96 ARG A C 1
ATOM 729 O O . ARG A 1 96 ? 21.533 -4.357 -31.518 1.00 89.81 96 ARG A O 1
ATOM 736 N N . ASN A 1 97 ? 19.489 -3.565 -31.019 1.00 91.06 97 ASN A N 1
ATOM 737 C CA . ASN A 1 97 ? 19.143 -3.211 -32.398 1.00 91.06 97 ASN A CA 1
ATOM 738 C C . ASN A 1 97 ? 20.092 -2.151 -32.975 1.00 91.06 97 ASN A C 1
ATOM 740 O O . ASN A 1 97 ? 20.521 -2.284 -34.117 1.00 91.06 97 ASN A O 1
ATOM 744 N N . TRP A 1 98 ? 20.475 -1.143 -32.188 1.00 88.75 98 TRP A N 1
ATOM 745 C CA . TRP A 1 98 ? 21.455 -0.136 -32.608 1.00 88.75 98 TRP A CA 1
ATOM 746 C C . TRP A 1 98 ? 22.828 -0.736 -32.920 1.00 88.75 98 TRP A C 1
ATOM 748 O O . TRP A 1 98 ? 23.427 -0.382 -33.933 1.00 88.75 98 TRP A O 1
ATOM 758 N N . VAL A 1 99 ? 23.310 -1.671 -32.095 1.00 91.94 99 VAL A N 1
ATOM 759 C CA . VAL A 1 99 ? 24.582 -2.373 -32.340 1.00 91.94 99 VAL A CA 1
ATOM 760 C C . VAL A 1 99 ? 24.524 -3.183 -33.638 1.00 91.94 99 VAL A C 1
ATOM 762 O O . VAL A 1 99 ? 25.451 -3.115 -34.442 1.00 91.94 99 VAL A O 1
ATOM 765 N N . ILE A 1 100 ? 23.424 -3.904 -33.875 1.00 92.12 100 ILE A N 1
ATOM 766 C CA . ILE A 1 100 ? 23.222 -4.687 -35.105 1.00 92.12 100 ILE A CA 1
ATOM 767 C C . ILE A 1 100 ? 23.185 -3.773 -36.335 1.00 92.12 100 ILE A C 1
ATOM 769 O O . ILE A 1 100 ? 23.860 -4.046 -37.326 1.00 92.12 100 ILE A O 1
ATOM 773 N N . LEU A 1 101 ? 22.430 -2.672 -36.272 1.00 91.44 101 LEU A N 1
ATOM 774 C CA . LEU A 1 101 ? 22.354 -1.701 -37.364 1.00 91.44 101 LEU A CA 1
ATOM 775 C C . LEU A 1 101 ? 23.727 -1.094 -37.661 1.00 91.44 101 LEU A C 1
ATOM 777 O O . LEU A 1 101 ? 24.122 -1.051 -38.821 1.00 91.44 101 LEU A O 1
ATOM 781 N N . GLY A 1 102 ? 24.473 -0.681 -36.633 1.00 90.31 102 GLY A N 1
ATOM 782 C CA . GLY A 1 102 ? 25.837 -0.173 -36.790 1.00 90.31 102 GLY A CA 1
ATOM 783 C C . GLY A 1 102 ? 26.765 -1.183 -37.470 1.00 90.31 102 GLY A C 1
ATOM 784 O O . GLY A 1 102 ? 27.477 -0.822 -38.402 1.00 90.31 102 GLY A O 1
ATOM 785 N N . GLY A 1 103 ? 26.696 -2.459 -37.078 1.00 90.31 103 GLY A N 1
ATOM 786 C CA . GLY A 1 103 ? 27.439 -3.537 -37.738 1.00 90.31 103 GLY A CA 1
ATOM 787 C C . GLY A 1 103 ? 27.067 -3.711 -39.215 1.00 90.31 103 GLY A C 1
ATOM 788 O O . GLY A 1 103 ? 27.952 -3.815 -40.061 1.00 90.31 103 GLY A O 1
ATOM 789 N N . ASN A 1 104 ? 25.775 -3.664 -39.550 1.00 91.50 104 ASN A N 1
ATOM 790 C CA . ASN A 1 104 ? 25.321 -3.720 -40.944 1.00 91.50 104 ASN A CA 1
ATOM 791 C C . ASN A 1 104 ? 25.838 -2.538 -41.775 1.00 91.50 104 ASN A C 1
ATOM 793 O O . ASN A 1 104 ? 26.235 -2.737 -42.921 1.00 91.50 104 ASN A O 1
ATOM 797 N N . TRP A 1 105 ? 25.861 -1.326 -41.214 1.00 88.06 105 TRP A N 1
ATOM 798 C CA . TRP A 1 105 ? 26.411 -0.147 -41.890 1.00 88.06 105 TRP A CA 1
ATOM 799 C C . TRP A 1 105 ? 27.907 -0.280 -42.178 1.00 88.06 105 TRP A C 1
ATOM 801 O O . TRP A 1 105 ? 28.340 0.087 -43.268 1.00 88.06 105 TRP A O 1
ATOM 811 N N . VAL A 1 106 ? 28.680 -0.842 -41.244 1.00 91.44 106 VAL A N 1
ATOM 812 C CA . VAL A 1 106 ? 30.114 -1.115 -41.445 1.00 91.44 106 VAL A CA 1
ATOM 813 C C . VAL A 1 106 ? 30.319 -2.118 -42.582 1.00 91.44 106 VAL A C 1
ATOM 815 O O . VAL A 1 106 ? 31.073 -1.838 -43.506 1.00 91.44 106 VAL A O 1
ATOM 818 N N . ILE A 1 107 ? 29.587 -3.237 -42.575 1.00 90.62 107 ILE A N 1
ATOM 819 C CA . ILE A 1 107 ? 29.670 -4.263 -43.630 1.00 90.62 107 ILE A CA 1
ATOM 820 C C . ILE A 1 107 ? 29.274 -3.694 -45.000 1.00 90.62 107 ILE A C 1
ATOM 822 O O . ILE A 1 107 ? 29.879 -4.027 -46.020 1.00 90.62 107 ILE A O 1
ATOM 826 N N . LEU A 1 108 ? 28.246 -2.843 -45.045 1.00 87.31 108 LEU A N 1
ATOM 827 C CA . LEU A 1 108 ? 27.870 -2.125 -46.260 1.00 87.31 108 LEU A CA 1
ATOM 828 C C . LEU A 1 108 ? 29.025 -1.238 -46.733 1.00 87.31 108 LEU A C 1
ATOM 830 O O . LEU A 1 108 ? 29.428 -1.372 -47.883 1.00 87.31 108 LEU A O 1
ATOM 834 N N . GLY A 1 109 ? 29.591 -0.401 -45.861 1.00 86.75 109 GLY A N 1
ATOM 835 C CA . GLY A 1 109 ? 30.734 0.457 -46.189 1.00 86.75 109 GLY A CA 1
ATOM 836 C C . GLY A 1 109 ? 31.925 -0.319 -46.761 1.00 86.75 109 GLY A C 1
ATOM 837 O O . GLY A 1 109 ? 32.418 0.026 -47.831 1.00 86.75 109 GLY A O 1
ATOM 838 N N . GLU A 1 110 ? 32.310 -1.426 -46.123 1.00 88.00 110 GLU A N 1
ATOM 839 C CA . GLU A 1 110 ? 33.395 -2.296 -46.599 1.00 88.00 110 GLU A CA 1
ATOM 840 C C . GLU A 1 110 ? 33.102 -2.922 -47.975 1.00 88.00 110 GLU A C 1
ATOM 842 O O . GLU A 1 110 ? 34.002 -3.065 -48.804 1.00 88.00 110 GLU A O 1
ATOM 847 N N . ASN A 1 111 ? 31.848 -3.295 -48.252 1.00 85.06 111 ASN A N 1
ATOM 848 C CA . ASN A 1 111 ? 31.458 -3.813 -49.566 1.00 85.06 111 ASN A CA 1
ATOM 849 C C . ASN A 1 111 ? 31.484 -2.732 -50.652 1.00 85.06 111 ASN A C 1
ATOM 851 O O . ASN A 1 111 ? 31.876 -3.026 -51.781 1.00 85.06 111 ASN A O 1
ATOM 855 N N . TRP A 1 112 ? 31.088 -1.500 -50.328 1.00 78.50 112 TRP A N 1
ATOM 856 C CA . TRP A 1 112 ? 31.165 -0.369 -51.255 1.00 78.50 112 TRP A CA 1
ATOM 857 C C . TRP A 1 112 ? 32.619 -0.033 -51.611 1.00 78.50 112 TRP A C 1
ATOM 859 O O . TRP A 1 112 ? 32.915 0.145 -52.788 1.00 78.50 112 TRP A O 1
ATOM 869 N N . GLU A 1 113 ? 33.533 -0.035 -50.636 1.00 80.06 113 GLU A N 1
ATOM 870 C CA . GLU A 1 113 ? 34.968 0.192 -50.874 1.00 80.06 113 GLU A CA 1
ATOM 871 C C . GLU A 1 113 ? 35.636 -0.926 -51.684 1.00 80.06 113 GLU A C 1
ATOM 873 O O . GLU A 1 113 ? 36.550 -0.663 -52.455 1.00 80.06 113 GLU A O 1
ATOM 878 N N . ARG A 1 114 ? 35.186 -2.178 -51.539 1.00 77.44 114 ARG A N 1
ATOM 879 C CA . ARG A 1 114 ? 35.701 -3.315 -52.327 1.00 77.44 114 ARG A CA 1
ATOM 880 C C . ARG A 1 114 ? 35.158 -3.389 -53.753 1.00 77.44 114 ARG A C 1
ATOM 882 O O . ARG A 1 114 ? 35.716 -4.128 -54.562 1.00 77.44 114 ARG A O 1
ATOM 889 N N . SER A 1 115 ? 34.047 -2.710 -54.030 1.00 76.94 115 SER A N 1
ATOM 890 C CA . SER A 1 115 ? 33.343 -2.777 -55.319 1.00 76.94 115 SER A CA 1
ATOM 891 C C . SER A 1 115 ? 33.618 -1.574 -56.231 1.00 76.94 115 SER A C 1
ATOM 893 O O . SER A 1 115 ? 33.157 -1.585 -57.373 1.00 76.94 115 SER A O 1
ATOM 895 N N . GLY A 1 116 ? 34.318 -0.548 -55.734 1.00 62.34 116 GLY A N 1
ATOM 896 C CA . GLY A 1 116 ? 34.806 0.607 -56.499 1.00 62.34 116 GLY A CA 1
ATOM 897 C C . GLY A 1 116 ? 36.285 0.484 -56.829 1.00 62.34 116 GLY A C 1
ATOM 898 O O . GLY A 1 116 ? 36.671 1.001 -57.900 1.00 62.34 116 GLY A O 1
#

Foldseek 3Di:
DLVQLVVLLVQLVVLLVQLVVLLVQLVVLLVQLVVQLVVLVVVPPPVSSVVSNVSSVVSNVSSVVSNVVSVVSNVVSVVSNVVSVVVNVVVVVVVVVVVVVVVVVVVVVVVVVVVD

Secondary structure (DSSP, 8-state):
-HHHHHHHHHHHHHHHHHHHHHHHHHHHHHHHHHHHHHHHHHTT-THHHHHHHHHHHHHHHHHHHHHHHHHHHHHHHHHHHHHHHHHHHHHHHHHHHHHHHHHHHHHHHHHHHHH-